Protein AF-A0A2E6Z7U2-F1 (afdb_monomer)

Foldseek 3Di:
DEDEPQLDEPPSLVVVLVVQVVVCLVDPDFKYKYKYQYPCVVVSNQCVCVVVVFQKDFPDKDKDFDDPVSVVVCVVPHDCVSPVVTTIIMMTMMGGHD

Mean predicted aligned error: 3.0 Å

Sequence (98 aa):
MEINLQAHRCPTAQILMNRALEAFMASEATELVISTIEPSLLRNTEARLAGLDLKAEVASVHSREISDKDLQIWQERFDEDDYGDVKNVVTIAVSKAV

Structure (mmCIF, N/CA/C/O backbone):
data_AF-A0A2E6Z7U2-F1
#
_entry.id   AF-A0A2E6Z7U2-F1
#
loop_
_atom_site.group_PDB
_atom_site.id
_atom_site.type_symbol
_atom_site.label_atom_id
_atom_site.label_alt_id
_atom_site.label_comp_id
_atom_site.label_asym_id
_atom_site.label_entity_id
_atom_site.label_seq_id
_atom_site.pdbx_PDB_ins_code
_atom_site.Cartn_x
_atom_site.Cartn_y
_atom_site.Cartn_z
_atom_site.occupancy
_atom_site.B_iso_or_equiv
_atom_site.auth_seq_id
_atom_site.auth_comp_id
_atom_site.auth_asym_id
_atom_site.auth_atom_id
_atom_site.pdbx_PDB_model_num
ATOM 1 N N . MET A 1 1 ? -4.231 8.566 7.687 1.00 95.25 1 MET A N 1
ATOM 2 C CA . MET A 1 1 ? -2.764 8.444 7.526 1.00 95.25 1 MET A CA 1
ATOM 3 C C . MET A 1 1 ? -2.502 7.858 6.154 1.00 95.25 1 MET A C 1
ATOM 5 O O . MET A 1 1 ? -3.302 7.045 5.719 1.00 95.25 1 MET A O 1
ATOM 9 N N . GLU A 1 2 ? -1.438 8.258 5.465 1.00 97.31 2 GLU A N 1
ATOM 10 C CA . GLU A 1 2 ? -1.137 7.742 4.126 1.00 97.31 2 GLU A CA 1
ATOM 11 C C . GLU A 1 2 ? 0.341 7.383 4.017 1.00 97.31 2 GLU A C 1
ATOM 13 O O . GLU A 1 2 ? 1.202 8.117 4.508 1.00 97.31 2 GLU A O 1
ATOM 18 N N . ILE A 1 3 ? 0.625 6.252 3.376 1.00 97.88 3 ILE A N 1
ATOM 19 C CA . ILE A 1 3 ? 1.976 5.836 3.018 1.00 97.88 3 ILE A CA 1
ATOM 20 C C . ILE A 1 3 ? 2.009 5.400 1.554 1.00 97.88 3 ILE A C 1
ATOM 22 O O . ILE A 1 3 ? 1.114 4.711 1.058 1.00 97.88 3 ILE A O 1
ATOM 26 N N . ASN A 1 4 ? 3.093 5.752 0.874 1.00 97.12 4 ASN A N 1
ATOM 27 C CA . ASN A 1 4 ? 3.412 5.239 -0.448 1.00 97.12 4 ASN A CA 1
ATOM 28 C C . ASN A 1 4 ? 4.683 4.397 -0.334 1.00 97.12 4 ASN A C 1
ATOM 30 O O . ASN A 1 4 ? 5.743 4.914 0.017 1.00 97.12 4 ASN A O 1
ATOM 34 N N . LEU A 1 5 ? 4.559 3.098 -0.602 1.00 97.56 5 LEU A N 1
ATOM 35 C CA . LEU A 1 5 ? 5.660 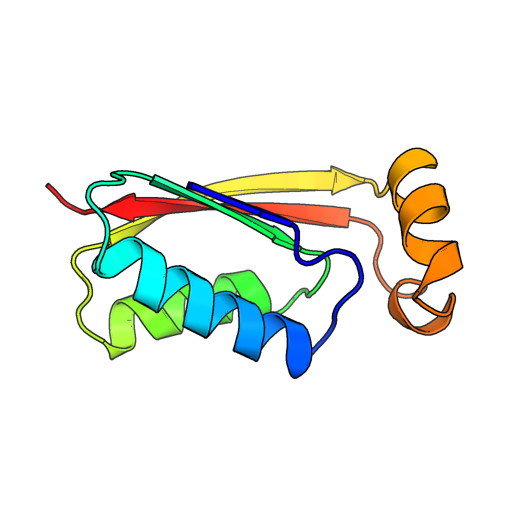2.139 -0.532 1.00 97.56 5 LEU A CA 1
ATOM 36 C C . LEU A 1 5 ? 6.527 2.139 -1.799 1.00 97.56 5 LEU A C 1
ATOM 38 O O . LEU A 1 5 ? 7.500 1.393 -1.863 1.00 97.56 5 LEU A O 1
ATOM 42 N N . GLN A 1 6 ? 6.203 2.988 -2.778 1.00 96.06 6 GLN A N 1
ATOM 43 C CA . GLN A 1 6 ? 6.929 3.139 -4.037 1.00 96.06 6 GLN A CA 1
ATOM 44 C C . GLN A 1 6 ? 7.105 1.781 -4.737 1.00 96.06 6 GLN A C 1
ATOM 46 O O . GLN A 1 6 ? 6.188 0.955 -4.703 1.00 96.06 6 GLN A O 1
ATOM 51 N N . ALA A 1 7 ? 8.271 1.551 -5.343 1.00 96.88 7 ALA A N 1
ATOM 52 C CA . ALA A 1 7 ? 8.612 0.294 -5.989 1.00 96.88 7 ALA A CA 1
ATOM 53 C C . ALA A 1 7 ? 9.193 -0.763 -5.028 1.00 96.88 7 ALA A C 1
ATOM 55 O O . ALA A 1 7 ? 9.762 -1.758 -5.469 1.00 96.88 7 ALA A O 1
ATOM 56 N N . HIS A 1 8 ? 9.069 -0.595 -3.705 1.00 97.19 8 HIS A N 1
ATOM 57 C CA . HIS A 1 8 ? 9.526 -1.640 -2.793 1.00 97.19 8 HIS A CA 1
ATOM 58 C C . HIS A 1 8 ? 8.734 -2.935 -3.004 1.00 97.19 8 HIS A C 1
ATOM 60 O O . HIS A 1 8 ? 7.501 -2.941 -3.010 1.00 97.19 8 HIS A O 1
ATOM 66 N N . ARG A 1 9 ? 9.470 -4.043 -3.094 1.00 94.75 9 ARG A N 1
ATOM 67 C CA . ARG A 1 9 ? 8.951 -5.413 -3.156 1.00 94.75 9 ARG A CA 1
ATOM 68 C C . ARG A 1 9 ? 9.156 -6.147 -1.841 1.00 94.75 9 ARG A C 1
ATOM 70 O O . ARG A 1 9 ? 9.716 -5.608 -0.879 1.00 94.75 9 ARG A O 1
ATOM 77 N N . CYS A 1 10 ? 8.670 -7.379 -1.770 1.00 93.88 10 CYS A N 1
ATOM 78 C CA . CYS A 1 10 ? 9.006 -8.286 -0.678 1.00 93.88 10 CYS A CA 1
ATOM 79 C C . CYS A 1 10 ? 10.542 -8.453 -0.550 1.00 93.88 10 CYS A C 1
ATOM 81 O O . CYS A 1 10 ? 11.210 -8.631 -1.567 1.00 93.88 10 CYS A O 1
ATOM 83 N N . PRO A 1 11 ? 11.124 -8.412 0.669 1.00 95.56 11 PRO A N 1
ATOM 84 C CA . PRO A 1 11 ? 10.457 -8.299 1.972 1.00 95.56 11 PRO A CA 1
ATOM 85 C C . PRO A 1 11 ? 10.218 -6.856 2.444 1.00 95.56 11 PRO A C 1
ATOM 87 O O . PRO A 1 11 ? 9.462 -6.641 3.393 1.00 95.56 11 PRO A O 1
ATOM 90 N N . THR A 1 12 ? 10.837 -5.862 1.807 1.00 97.00 12 THR A N 1
ATOM 91 C CA . THR A 1 12 ? 10.826 -4.463 2.259 1.00 97.00 12 THR A CA 1
ATOM 92 C C . THR A 1 12 ? 9.417 -3.882 2.348 1.00 97.00 12 THR A C 1
ATOM 94 O O . THR A 1 12 ? 9.066 -3.307 3.378 1.00 97.00 12 THR A O 1
ATOM 97 N N . ALA A 1 13 ? 8.572 -4.095 1.335 1.00 97.56 13 ALA A N 1
ATOM 98 C CA . ALA A 1 13 ? 7.184 -3.627 1.348 1.00 97.56 13 ALA A CA 1
ATOM 99 C C . ALA A 1 13 ? 6.402 -4.151 2.561 1.00 97.56 13 ALA A C 1
ATOM 101 O O . ALA A 1 13 ? 5.661 -3.406 3.201 1.00 97.56 13 ALA A O 1
ATOM 102 N N . GLN A 1 14 ? 6.614 -5.417 2.929 1.00 97.81 14 GLN A N 1
ATOM 103 C CA . GLN A 1 14 ? 5.946 -6.022 4.077 1.00 97.81 14 GLN A CA 1
ATOM 104 C C . GLN A 1 14 ? 6.450 -5.458 5.408 1.00 97.81 14 GLN A C 1
ATOM 106 O O . GLN A 1 14 ? 5.650 -5.215 6.310 1.00 97.81 14 GLN A O 1
ATOM 111 N N . ILE A 1 15 ? 7.754 -5.201 5.531 1.00 98.12 15 ILE A N 1
ATOM 112 C CA . ILE A 1 15 ? 8.325 -4.550 6.718 1.00 98.12 15 ILE A CA 1
ATOM 113 C C . ILE A 1 15 ? 7.717 -3.154 6.903 1.00 98.12 15 ILE A C 1
ATOM 115 O O . ILE A 1 15 ? 7.326 -2.793 8.014 1.00 98.12 15 ILE A O 1
ATOM 119 N N . LEU A 1 16 ? 7.617 -2.376 5.822 1.00 98.31 16 LEU A N 1
ATOM 120 C CA . LEU A 1 16 ? 7.041 -1.032 5.856 1.00 98.31 16 LEU A CA 1
ATOM 121 C C . LEU A 1 16 ? 5.542 -1.058 6.181 1.00 98.31 16 LEU A C 1
ATOM 123 O O . LEU A 1 16 ? 5.096 -0.279 7.021 1.00 98.31 16 LEU A O 1
ATOM 127 N N . MET A 1 17 ? 4.789 -1.988 5.588 1.00 97.75 17 MET A N 1
ATOM 128 C CA . MET A 1 17 ? 3.369 -2.193 5.889 1.00 97.75 17 MET A CA 1
ATOM 129 C C . MET A 1 17 ? 3.144 -2.521 7.370 1.00 97.75 17 MET A C 1
ATOM 131 O O . MET A 1 17 ? 2.323 -1.872 8.016 1.00 97.75 17 MET A O 1
ATOM 135 N N . ASN A 1 18 ? 3.922 -3.446 7.943 1.00 96.44 18 ASN A N 1
ATOM 136 C CA . ASN A 1 18 ? 3.800 -3.809 9.358 1.00 96.44 18 ASN A CA 1
ATOM 137 C C . ASN A 1 18 ? 4.037 -2.603 10.279 1.00 96.44 18 ASN A C 1
ATOM 139 O O . ASN A 1 18 ? 3.240 -2.353 11.181 1.00 96.44 18 ASN A O 1
ATOM 143 N N . ARG A 1 19 ? 5.095 -1.822 10.018 1.00 97.25 19 ARG A N 1
ATOM 144 C CA . ARG A 1 19 ? 5.399 -0.604 10.789 1.00 97.25 19 ARG A CA 1
ATOM 145 C C . ARG A 1 19 ? 4.286 0.432 10.685 1.00 97.25 19 ARG A C 1
ATOM 147 O O . ARG A 1 19 ? 3.961 1.088 11.670 1.00 97.25 19 ARG A O 1
ATOM 154 N N . ALA A 1 20 ? 3.704 0.590 9.499 1.00 97.38 20 ALA A N 1
ATOM 155 C CA . ALA A 1 20 ? 2.624 1.539 9.298 1.00 97.38 20 ALA A CA 1
ATOM 156 C C . ALA A 1 20 ? 1.327 1.113 9.989 1.00 97.38 20 ALA A C 1
ATOM 158 O O . ALA A 1 20 ? 0.659 1.968 10.560 1.00 97.38 20 ALA A O 1
ATOM 159 N N . LEU A 1 21 ? 0.996 -0.182 9.995 1.00 96.31 21 LEU A N 1
ATOM 160 C CA . LEU A 1 21 ? -0.129 -0.699 10.776 1.00 96.31 21 LEU A CA 1
ATOM 161 C C . LEU A 1 21 ? 0.085 -0.480 12.277 1.00 96.31 21 LEU A C 1
ATOM 163 O O . LEU A 1 21 ? -0.822 -0.019 12.959 1.00 96.31 21 LEU A O 1
ATOM 167 N N . GLU A 1 22 ? 1.284 -0.745 12.794 1.00 95.31 22 GLU A N 1
ATOM 168 C CA . GLU A 1 22 ? 1.609 -0.500 14.206 1.00 95.31 22 GLU A CA 1
ATOM 169 C C . GLU A 1 22 ? 1.456 0.985 14.570 1.00 95.31 22 GLU A C 1
ATOM 171 O O . GLU A 1 22 ? 0.771 1.323 15.537 1.00 95.31 22 GLU A O 1
ATOM 176 N N . ALA A 1 23 ? 2.012 1.882 13.749 1.00 96.19 23 ALA A N 1
ATOM 177 C CA . ALA A 1 23 ? 1.860 3.324 13.930 1.00 96.19 23 ALA A CA 1
ATOM 178 C C . ALA A 1 23 ? 0.394 3.776 13.812 1.00 96.19 23 ALA A C 1
ATOM 180 O O . ALA A 1 23 ? -0.062 4.612 14.589 1.00 96.19 23 ALA A O 1
ATOM 181 N N . PHE A 1 24 ? -0.362 3.206 12.873 1.00 96.50 24 PHE A N 1
ATOM 182 C CA . PHE A 1 24 ? -1.778 3.503 12.675 1.00 96.50 24 PHE A CA 1
ATOM 183 C C . PHE A 1 24 ? -2.604 3.141 13.908 1.00 96.50 24 PHE A C 1
ATOM 185 O O . PHE A 1 24 ? -3.378 3.968 14.404 1.00 96.50 24 PHE A O 1
ATOM 192 N N . MET A 1 25 ? -2.399 1.936 14.440 1.00 94.50 25 MET A N 1
ATOM 193 C CA . MET A 1 25 ? -3.109 1.456 15.621 1.00 94.50 25 MET A CA 1
ATOM 194 C C . MET A 1 25 ? -2.776 2.272 16.871 1.00 94.50 25 MET A C 1
ATOM 196 O O . MET A 1 25 ? -3.667 2.499 17.683 1.00 94.50 25 MET A O 1
ATOM 200 N N . ALA A 1 26 ? -1.543 2.770 16.991 1.00 94.94 26 ALA A N 1
ATOM 201 C CA . ALA A 1 26 ? -1.125 3.649 18.085 1.00 94.94 26 ALA A CA 1
ATOM 202 C C . ALA A 1 26 ? -1.547 5.124 17.918 1.00 94.94 26 ALA A C 1
ATOM 204 O O . ALA A 1 26 ? -1.360 5.920 18.836 1.00 94.94 26 ALA A O 1
ATOM 205 N N . SER A 1 27 ? -2.070 5.512 16.753 1.00 95.50 27 SER A N 1
ATOM 206 C CA . SER A 1 27 ? -2.480 6.891 16.456 1.00 95.50 27 SER A CA 1
ATOM 207 C C . SER A 1 27 ? -3.980 7.122 16.669 1.00 95.50 27 SER A C 1
ATOM 209 O O . SER A 1 27 ? -4.755 6.173 16.711 1.00 95.50 27 SER A O 1
ATOM 211 N N . GLU A 1 28 ? -4.413 8.384 16.675 1.00 95.00 28 GLU A N 1
ATOM 212 C CA . GLU A 1 28 ? -5.838 8.770 16.634 1.00 95.00 28 GLU A CA 1
ATOM 213 C C . GLU A 1 28 ? -6.444 8.701 15.219 1.00 95.00 28 GLU A C 1
ATOM 215 O O . GLU A 1 28 ? -7.624 8.986 15.023 1.00 95.00 28 GLU A O 1
ATOM 220 N N . ALA A 1 29 ? -5.655 8.342 14.197 1.00 95.94 29 ALA A N 1
ATOM 221 C CA . ALA A 1 29 ? -6.178 8.218 12.843 1.00 95.94 29 ALA A CA 1
ATOM 222 C C . ALA A 1 29 ? -7.219 7.091 12.777 1.00 95.94 29 ALA A C 1
ATOM 224 O O . ALA A 1 29 ? -7.030 6.014 13.350 1.00 95.94 29 ALA A O 1
ATOM 225 N N . THR A 1 30 ? -8.299 7.339 12.043 1.00 95.56 30 THR A N 1
ATOM 226 C CA . THR A 1 30 ? -9.377 6.372 11.798 1.00 95.56 30 THR A CA 1
ATOM 227 C C . THR A 1 30 ? -9.151 5.548 10.536 1.00 95.56 30 THR A C 1
ATOM 229 O O . THR A 1 30 ? -9.681 4.446 10.438 1.00 95.56 30 THR A O 1
ATOM 232 N N . GLU A 1 31 ? -8.328 6.054 9.615 1.00 97.25 31 GLU A N 1
ATOM 233 C CA . GLU A 1 31 ? -8.003 5.420 8.338 1.00 97.25 31 GLU A CA 1
ATOM 234 C C . GLU A 1 31 ? -6.489 5.449 8.054 1.00 97.25 31 GLU A C 1
ATOM 236 O O . GLU A 1 31 ? -5.802 6.447 8.324 1.00 97.25 31 GLU A O 1
ATOM 241 N N . LEU A 1 32 ? -5.978 4.360 7.481 1.00 98.12 32 LEU A N 1
ATOM 242 C CA . LEU A 1 32 ? -4.658 4.224 6.874 1.00 98.12 32 LEU A CA 1
ATOM 243 C C . LEU A 1 32 ? -4.810 3.854 5.397 1.00 98.12 32 LEU A C 1
ATOM 245 O O . LEU A 1 32 ? -5.404 2.834 5.070 1.00 98.12 32 LEU A O 1
ATOM 249 N N . VAL A 1 33 ? -4.189 4.631 4.517 1.00 98.56 33 VAL A N 1
ATOM 250 C CA . VAL A 1 33 ? -4.110 4.355 3.082 1.00 98.56 33 VAL A CA 1
ATOM 251 C C . VAL A 1 33 ? -2.692 3.912 2.724 1.00 98.56 33 VAL A C 1
ATOM 253 O O . VAL A 1 33 ? -1.723 4.614 3.015 1.00 98.56 33 VAL A O 1
ATOM 256 N N . ILE A 1 34 ? -2.563 2.742 2.099 1.00 98.62 34 ILE A N 1
ATOM 257 C CA . ILE A 1 34 ? -1.290 2.142 1.687 1.00 98.62 34 ILE A CA 1
ATOM 258 C C . ILE A 1 34 ? -1.271 2.012 0.170 1.00 98.62 34 ILE A C 1
ATOM 260 O O . ILE A 1 34 ? -2.062 1.255 -0.382 1.00 98.62 34 ILE A O 1
ATOM 264 N N . SER A 1 35 ? -0.344 2.695 -0.501 1.00 98.44 35 SER A N 1
ATOM 265 C CA . SER A 1 35 ? -0.087 2.500 -1.935 1.00 98.44 35 SER A CA 1
ATOM 266 C C . SER A 1 35 ? 1.148 1.627 -2.156 1.00 98.44 35 SER A C 1
ATOM 268 O O . SER A 1 35 ? 2.191 1.871 -1.551 1.00 98.44 35 SER A O 1
ATOM 270 N N . THR A 1 36 ? 1.049 0.608 -3.010 1.00 98.44 36 THR A N 1
ATOM 271 C CA . THR A 1 36 ? 2.114 -0.379 -3.248 1.00 98.44 36 THR A CA 1
ATOM 272 C C . THR A 1 36 ? 2.042 -0.991 -4.645 1.00 98.44 36 THR A C 1
ATOM 274 O O . THR A 1 36 ? 0.972 -1.038 -5.243 1.00 98.44 36 THR A O 1
ATOM 277 N N . ILE A 1 37 ? 3.161 -1.523 -5.137 1.00 97.69 37 ILE A N 1
ATOM 278 C CA . ILE A 1 37 ? 3.189 -2.424 -6.299 1.00 97.69 37 ILE A CA 1
ATOM 279 C C . ILE A 1 37 ? 3.320 -3.907 -5.915 1.00 97.69 37 ILE A C 1
ATOM 281 O O . ILE A 1 37 ? 3.244 -4.767 -6.785 1.00 97.69 37 ILE A O 1
ATOM 285 N N . GLU A 1 38 ? 3.541 -4.230 -4.634 1.00 97.38 38 GLU A N 1
ATOM 286 C CA . GLU A 1 38 ? 3.790 -5.600 -4.176 1.00 97.38 38 GLU A CA 1
ATOM 287 C C . GLU A 1 38 ? 2.489 -6.428 -4.213 1.00 97.38 38 GLU A C 1
ATOM 289 O O . GLU A 1 38 ? 1.596 -6.195 -3.389 1.00 97.38 38 GLU A O 1
ATOM 294 N N . PRO A 1 39 ? 2.362 -7.430 -5.109 1.00 94.44 39 PRO 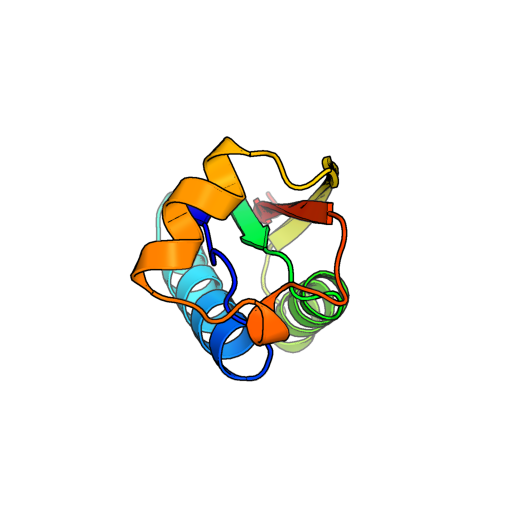A N 1
ATOM 295 C CA . PRO A 1 39 ? 1.091 -8.124 -5.336 1.00 94.44 39 PRO A CA 1
ATOM 296 C C . PRO A 1 39 ? 0.564 -8.859 -4.100 1.00 94.44 39 PRO A C 1
ATOM 298 O O . PRO A 1 39 ? -0.642 -9.038 -3.931 1.00 94.44 39 PRO A O 1
ATOM 301 N N . SER A 1 40 ? 1.468 -9.305 -3.223 1.00 96.31 40 SER A N 1
ATOM 302 C CA . SER A 1 40 ? 1.098 -10.041 -2.012 1.00 96.31 40 SER A CA 1
ATOM 303 C C . SER A 1 40 ? 0.574 -9.156 -0.879 1.00 96.31 40 SER A C 1
ATOM 305 O O . SER A 1 40 ? 0.020 -9.684 0.089 1.00 96.31 40 SER A O 1
ATOM 307 N N . LEU A 1 41 ? 0.719 -7.829 -0.969 1.00 97.50 41 LEU A N 1
ATOM 308 C CA . LEU A 1 41 ? 0.550 -6.961 0.192 1.00 97.50 41 LEU A CA 1
ATOM 309 C C . LEU A 1 41 ? -0.893 -6.890 0.701 1.00 97.50 41 LEU A C 1
ATOM 311 O O . LEU A 1 41 ? -1.081 -6.807 1.911 1.00 97.50 41 LEU A O 1
ATOM 315 N N . LEU A 1 42 ? -1.897 -6.980 -0.178 1.00 97.69 42 LEU A N 1
ATOM 316 C CA . LEU A 1 42 ? -3.306 -7.032 0.232 1.00 97.69 42 LEU A CA 1
ATOM 317 C C . LEU A 1 42 ? -3.562 -8.225 1.157 1.00 97.69 42 LEU A C 1
ATOM 319 O O . LEU A 1 42 ? -3.918 -8.041 2.319 1.00 97.69 42 LEU A O 1
ATOM 323 N N . ARG A 1 43 ? -3.258 -9.435 0.676 1.00 97.12 43 ARG A N 1
ATOM 324 C CA . ARG A 1 43 ? -3.399 -10.671 1.457 1.00 97.12 43 ARG A CA 1
ATOM 325 C C . ARG A 1 43 ? -2.612 -10.599 2.765 1.00 97.12 43 ARG A C 1
ATOM 327 O O . ARG A 1 43 ? -3.084 -11.044 3.807 1.00 97.12 43 ARG A O 1
ATOM 334 N N . ASN A 1 44 ? -1.398 -10.052 2.722 1.00 96.94 44 ASN A N 1
ATOM 335 C CA . ASN A 1 44 ? -0.559 -9.921 3.911 1.00 96.94 44 ASN A CA 1
ATOM 336 C C . ASN A 1 44 ? -1.144 -8.919 4.920 1.00 96.94 44 ASN A C 1
ATOM 338 O O . ASN A 1 44 ? -1.014 -9.133 6.123 1.00 96.94 44 ASN A O 1
ATOM 342 N N . THR A 1 45 ? -1.792 -7.852 4.444 1.00 96.88 45 THR A N 1
ATOM 343 C CA . THR A 1 45 ? -2.475 -6.855 5.280 1.00 96.88 45 THR A CA 1
ATOM 344 C C . THR A 1 45 ? -3.669 -7.495 5.980 1.00 96.88 45 THR A C 1
ATOM 346 O O . THR A 1 45 ? -3.747 -7.449 7.203 1.00 96.88 45 THR A O 1
ATOM 349 N N . GLU A 1 46 ? -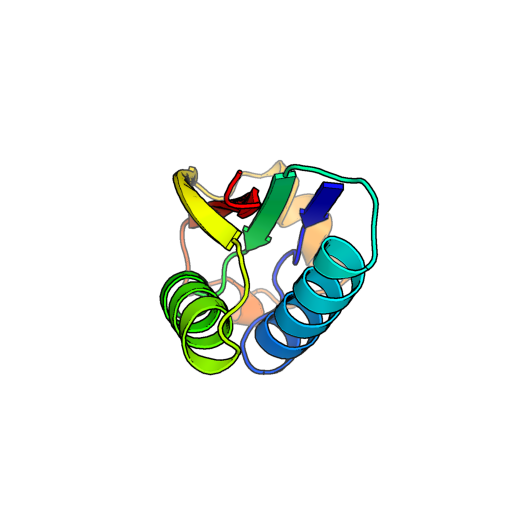4.536 -8.184 5.237 1.00 96.06 46 GLU A N 1
ATOM 350 C CA . GLU A 1 46 ? -5.683 -8.918 5.792 1.00 96.06 46 GLU A CA 1
ATOM 351 C C . GLU A 1 46 ? -5.243 -9.948 6.842 1.00 96.06 46 GLU A C 1
ATOM 353 O O . GLU A 1 46 ? -5.765 -9.977 7.957 1.00 96.06 46 GLU A O 1
ATOM 358 N N . ALA A 1 47 ? -4.220 -10.748 6.524 1.00 94.88 47 ALA A N 1
ATOM 359 C CA . ALA A 1 47 ? -3.676 -11.738 7.447 1.00 94.88 47 ALA A CA 1
ATOM 360 C C . ALA A 1 47 ? -3.100 -11.098 8.720 1.00 94.88 47 ALA A C 1
ATOM 362 O O . ALA A 1 47 ? -3.235 -11.658 9.807 1.00 94.88 47 ALA A O 1
ATOM 363 N N . ARG A 1 48 ? -2.464 -9.925 8.606 1.00 94.56 48 ARG A N 1
ATOM 364 C CA . ARG A 1 48 ? -1.909 -9.198 9.754 1.00 94.56 48 ARG A CA 1
ATOM 365 C C . ARG A 1 48 ? -3.007 -8.627 10.647 1.00 94.56 48 ARG A C 1
ATOM 367 O O . ARG A 1 48 ? -2.873 -8.731 11.863 1.00 94.56 48 ARG A O 1
ATOM 374 N N . LEU A 1 49 ? -4.066 -8.065 10.063 1.00 93.94 49 LEU A N 1
ATOM 375 C CA . LEU A 1 49 ? -5.226 -7.553 10.800 1.00 93.94 49 LEU A CA 1
ATOM 376 C C . LEU A 1 49 ? -5.925 -8.679 11.575 1.00 93.94 49 LEU A C 1
ATOM 378 O O . LEU A 1 49 ? -6.111 -8.562 12.784 1.00 93.94 49 LEU A O 1
ATOM 382 N N . ALA A 1 50 ? -6.206 -9.801 10.905 1.00 90.69 50 ALA A N 1
ATOM 383 C CA . ALA A 1 50 ? -6.853 -10.959 11.518 1.00 90.69 50 ALA A CA 1
ATOM 384 C C . ALA A 1 50 ? -5.969 -11.643 12.576 1.00 90.69 50 ALA A C 1
ATOM 386 O O . ALA A 1 50 ? -6.433 -11.978 13.662 1.00 90.69 50 ALA A O 1
ATOM 387 N N . GLY A 1 51 ? -4.681 -11.845 12.282 1.00 85.19 51 GLY A N 1
ATOM 388 C CA . GLY A 1 51 ? -3.760 -12.563 13.167 1.00 85.19 51 GLY A CA 1
ATOM 389 C C . GLY A 1 51 ? -3.401 -11.818 14.455 1.00 85.19 51 GLY A C 1
ATOM 390 O O . GLY A 1 51 ? -2.914 -12.439 15.396 1.00 85.19 51 GLY A O 1
ATOM 391 N N . LEU A 1 52 ? -3.623 -10.503 14.500 1.00 79.50 52 LEU A N 1
ATOM 392 C CA . LEU A 1 52 ? -3.388 -9.665 15.676 1.00 79.50 52 LEU A CA 1
ATOM 393 C C . LEU A 1 52 ? -4.678 -9.248 16.398 1.00 79.50 52 LEU A C 1
ATOM 395 O O . LEU A 1 52 ? -4.589 -8.479 17.354 1.00 79.50 52 LEU A O 1
ATOM 399 N N . ASP A 1 53 ? -5.844 -9.725 15.943 1.00 79.69 53 ASP A N 1
ATOM 400 C CA . ASP A 1 53 ? -7.163 -9.302 16.440 1.00 79.69 53 ASP A CA 1
ATOM 401 C C . ASP A 1 53 ? -7.281 -7.766 16.514 1.00 79.69 53 ASP A C 1
ATOM 403 O O . ASP A 1 53 ? -7.772 -7.174 17.480 1.00 79.69 53 ASP A O 1
ATOM 407 N N . LEU A 1 54 ? -6.733 -7.087 15.497 1.00 80.94 54 LEU A N 1
ATOM 408 C CA . LEU A 1 54 ? -6.805 -5.635 15.433 1.00 80.94 54 LEU A CA 1
ATOM 409 C C . LEU A 1 54 ? -8.247 -5.258 15.127 1.00 80.94 54 LEU A C 1
ATOM 411 O O . LEU A 1 54 ? -8.850 -5.780 14.193 1.00 80.94 54 LEU A O 1
ATOM 415 N N . LYS A 1 55 ? -8.781 -4.291 15.876 1.00 89.88 55 LYS A N 1
ATOM 416 C CA . LYS A 1 55 ? -10.067 -3.650 15.580 1.00 89.88 55 LYS A CA 1
ATOM 417 C C . LYS A 1 55 ? -9.939 -2.754 14.349 1.00 89.88 55 LYS A C 1
ATOM 419 O O . LYS A 1 55 ? -10.058 -1.536 14.450 1.00 89.88 55 LYS A O 1
ATOM 424 N N . ALA A 1 56 ? -9.608 -3.340 13.210 1.00 93.69 56 ALA A N 1
ATOM 425 C CA . ALA A 1 56 ? -9.467 -2.679 11.931 1.00 93.69 56 ALA A CA 1
ATOM 426 C C . ALA A 1 56 ? -9.666 -3.679 10.790 1.00 93.69 56 ALA A C 1
ATOM 428 O O . ALA A 1 56 ? -9.349 -4.860 10.916 1.00 93.69 56 ALA A O 1
ATOM 429 N N . GLU A 1 57 ? -10.158 -3.184 9.664 1.00 95.12 57 GLU A N 1
ATOM 430 C CA . GLU A 1 57 ? -10.468 -3.976 8.479 1.00 95.12 57 GLU A CA 1
ATOM 431 C C . GLU A 1 57 ? -10.019 -3.257 7.209 1.00 95.12 57 GLU A C 1
ATOM 433 O O . GLU A 1 57 ? -9.837 -2.038 7.197 1.00 95.12 57 GLU A O 1
ATOM 438 N N . VAL A 1 58 ? -9.843 -4.014 6.126 1.00 97.19 58 VAL A N 1
ATOM 439 C CA . VAL A 1 58 ? -9.656 -3.426 4.798 1.00 97.19 58 VAL A CA 1
ATOM 440 C C . VAL A 1 58 ? -11.005 -2.877 4.333 1.00 97.19 58 VAL A C 1
ATOM 442 O O . VAL A 1 58 ? -11.921 -3.640 4.043 1.00 97.19 58 VAL A O 1
ATOM 445 N N . ALA A 1 59 ? -11.119 -1.553 4.267 1.00 96.94 59 ALA A N 1
ATOM 446 C CA . ALA A 1 59 ? -12.345 -0.854 3.898 1.00 96.94 59 ALA A CA 1
ATOM 447 C C . ALA A 1 59 ? -12.522 -0.743 2.378 1.00 96.94 59 ALA A C 1
ATOM 449 O O . ALA A 1 59 ? -13.638 -0.833 1.867 1.00 96.94 59 ALA A O 1
ATOM 450 N N . S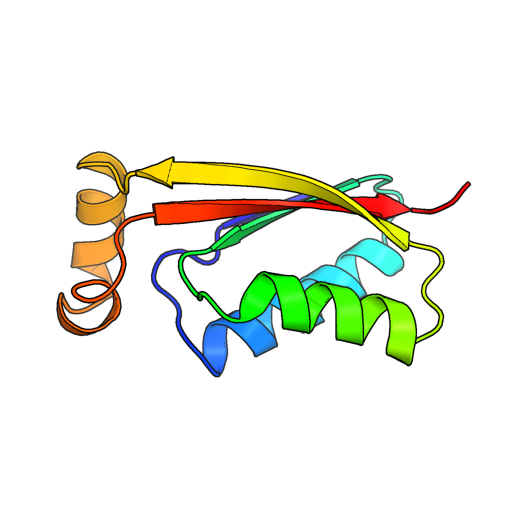ER A 1 60 ? -11.429 -0.549 1.636 1.00 97.81 60 SER A N 1
ATOM 451 C CA . SER A 1 60 ? -11.467 -0.511 0.174 1.00 97.81 60 SER A CA 1
ATOM 452 C C . SER A 1 60 ? -10.129 -0.886 -0.455 1.00 97.81 60 SER A C 1
ATOM 454 O O . SER A 1 60 ? -9.063 -0.781 0.158 1.00 97.81 60 SER A O 1
ATOM 456 N N . VAL A 1 61 ? -10.200 -1.331 -1.710 1.00 98.19 61 VAL A N 1
ATOM 457 C C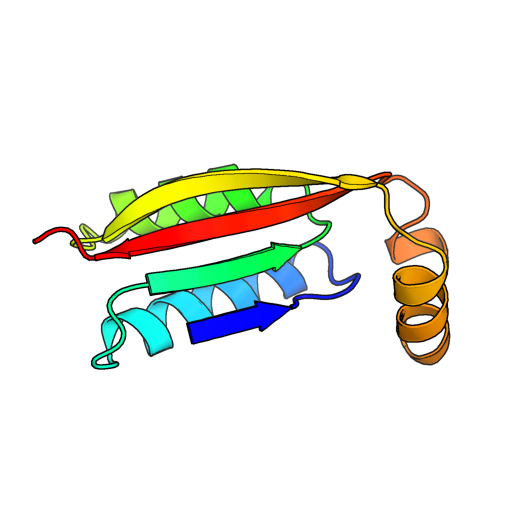A . VAL A 1 61 ? -9.035 -1.620 -2.544 1.00 98.19 61 VAL A CA 1
ATOM 458 C C . VAL A 1 61 ? -9.270 -1.024 -3.921 1.00 98.19 61 VAL A C 1
ATOM 460 O O . VAL A 1 61 ? -10.291 -1.280 -4.561 1.00 98.19 61 VAL A O 1
ATOM 463 N N . HIS A 1 62 ? -8.301 -0.250 -4.390 1.00 97.62 62 HIS A N 1
ATOM 464 C CA . HIS A 1 62 ? -8.294 0.321 -5.727 1.00 97.62 62 HIS A CA 1
ATOM 465 C C . HIS A 1 62 ? -6.989 -0.022 -6.427 1.00 97.62 62 HIS A C 1
ATOM 467 O O . HIS A 1 62 ? -5.946 -0.155 -5.795 1.00 97.62 62 HIS A O 1
ATOM 473 N N . SER A 1 63 ? -7.038 -0.145 -7.746 1.00 97.38 63 SER A N 1
ATOM 474 C CA . SER A 1 63 ? -5.848 -0.321 -8.568 1.00 97.38 63 SER A CA 1
ATOM 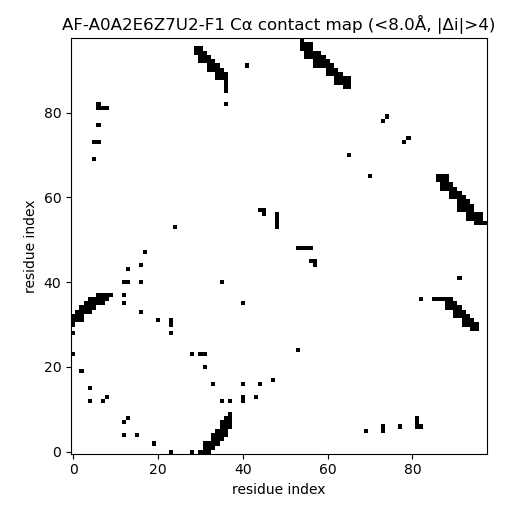475 C C . SER A 1 63 ? -5.856 0.690 -9.694 1.00 97.38 63 SER A C 1
ATOM 477 O O . SER A 1 63 ? -6.900 0.935 -10.301 1.00 97.38 63 SER A O 1
ATOM 479 N N . ARG A 1 64 ? -4.682 1.217 -10.010 1.00 97.50 64 ARG A N 1
ATOM 480 C CA . ARG A 1 64 ? -4.449 2.029 -11.202 1.00 97.50 64 ARG A CA 1
ATOM 481 C C . ARG A 1 64 ? -3.184 1.564 -11.897 1.00 97.50 64 ARG A C 1
ATOM 483 O O . ARG A 1 64 ? -2.289 1.039 -11.236 1.00 97.50 64 ARG A O 1
ATOM 490 N N . GLU A 1 65 ? -3.090 1.819 -13.192 1.00 97.88 65 GLU A N 1
ATOM 491 C CA . GLU A 1 65 ? -1.845 1.604 -13.924 1.00 97.88 65 GLU A CA 1
ATOM 492 C C . GLU A 1 65 ? -0.723 2.479 -13.344 1.00 97.88 65 GLU A C 1
ATOM 494 O O . GLU A 1 65 ? -0.958 3.574 -12.806 1.00 97.88 65 GLU A O 1
ATOM 499 N N . ILE A 1 66 ? 0.502 1.958 -13.414 1.00 97.06 66 ILE A N 1
ATOM 500 C CA . ILE A 1 66 ? 1.720 2.713 -13.122 1.00 97.06 66 ILE A CA 1
ATOM 501 C C . ILE A 1 66 ? 1.827 3.828 -14.162 1.00 97.06 66 ILE A C 1
ATOM 503 O O . ILE A 1 66 ? 1.758 3.584 -15.362 1.00 97.06 66 ILE A O 1
ATOM 507 N N . SER A 1 67 ? 1.959 5.063 -13.688 1.00 96.75 67 SER A N 1
ATOM 508 C CA . SER A 1 67 ? 2.058 6.242 -14.543 1.00 96.75 67 SER A CA 1
ATOM 509 C C . SER A 1 67 ? 3.514 6.616 -14.803 1.00 96.75 67 SER A C 1
ATOM 511 O O . SER A 1 67 ? 4.390 6.314 -13.992 1.00 96.75 67 SER A O 1
ATOM 513 N N . ASP A 1 68 ? 3.762 7.395 -15.857 1.00 95.44 68 ASP A N 1
ATOM 514 C CA . ASP A 1 68 ? 5.088 7.965 -16.137 1.00 95.44 68 ASP A CA 1
ATOM 515 C C . ASP A 1 68 ? 5.648 8.754 -14.944 1.00 95.44 68 ASP A C 1
ATOM 517 O O . ASP A 1 68 ? 6.851 8.764 -14.697 1.00 95.44 68 ASP A O 1
ATOM 521 N N . LYS A 1 69 ? 4.768 9.385 -14.156 1.00 95.00 69 LYS A N 1
ATOM 522 C CA . LYS A 1 69 ? 5.157 10.100 -12.937 1.00 95.00 69 LYS A CA 1
ATO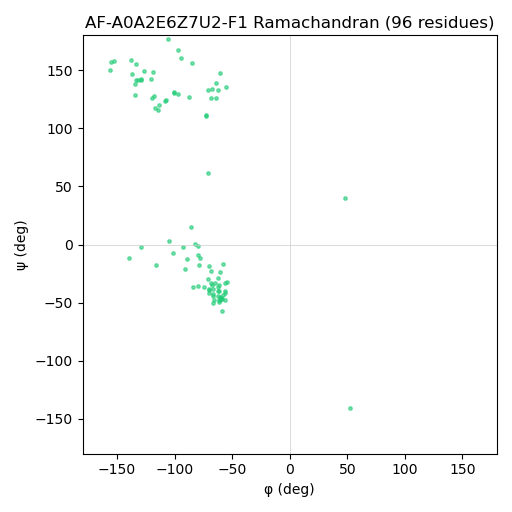M 523 C C . LYS A 1 69 ? 5.681 9.153 -11.857 1.00 95.00 69 LYS A C 1
ATOM 525 O O . LYS A 1 69 ? 6.607 9.522 -11.141 1.00 95.00 69 LYS A O 1
ATOM 530 N N . ASP A 1 70 ? 5.097 7.965 -11.715 1.00 95.56 70 ASP A N 1
ATOM 531 C CA . ASP A 1 70 ? 5.597 6.967 -10.766 1.00 95.56 70 ASP A CA 1
ATOM 532 C C . ASP A 1 70 ? 6.986 6.486 -11.194 1.00 95.5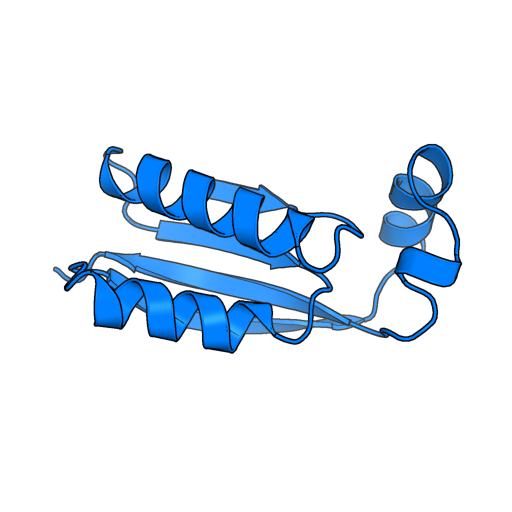6 70 ASP A C 1
ATOM 534 O O . ASP A 1 70 ? 7.914 6.522 -10.390 1.00 95.56 70 ASP A O 1
ATOM 538 N N . LEU A 1 71 ? 7.149 6.150 -12.480 1.00 94.44 71 LEU A N 1
ATOM 539 C CA . LEU A 1 71 ? 8.430 5.732 -13.057 1.00 94.44 71 LEU A CA 1
ATOM 540 C C . LEU A 1 71 ? 9.509 6.806 -12.881 1.00 94.44 71 LEU A C 1
ATOM 542 O O . LEU A 1 71 ? 10.622 6.504 -12.454 1.00 94.44 71 LEU A O 1
ATOM 546 N N . GLN A 1 72 ? 9.164 8.076 -13.116 1.00 93.69 72 GLN A N 1
ATOM 547 C CA . GLN A 1 72 ? 10.078 9.201 -12.926 1.00 93.69 72 GLN A CA 1
ATOM 548 C C . GLN A 1 72 ? 10.546 9.346 -11.470 1.00 93.69 72 GLN A C 1
ATOM 550 O O . GLN A 1 72 ? 11.685 9.738 -11.232 1.00 93.69 72 GLN A O 1
ATOM 555 N N . ILE A 1 73 ? 9.683 9.044 -10.495 1.00 93.69 73 ILE A N 1
ATOM 556 C CA . ILE A 1 73 ? 10.046 9.064 -9.072 1.00 93.69 73 ILE A CA 1
ATOM 557 C C . ILE A 1 73 ? 10.913 7.849 -8.721 1.00 93.69 73 ILE A C 1
ATOM 559 O O . ILE A 1 73 ? 11.812 7.952 -7.887 1.00 93.69 73 ILE A O 1
ATOM 563 N N . TRP A 1 74 ? 10.636 6.689 -9.318 1.00 94.69 74 TRP A N 1
ATOM 564 C CA . TRP A 1 74 ? 11.298 5.438 -8.955 1.00 94.69 74 TRP A CA 1
ATOM 565 C C . TRP A 1 74 ? 12.682 5.282 -9.571 1.00 94.69 74 TRP A C 1
ATOM 567 O O . TRP A 1 74 ? 13.575 4.812 -8.875 1.00 94.69 74 TRP A O 1
ATOM 577 N N . GLN A 1 75 ? 12.902 5.746 -10.801 1.00 91.81 75 GLN A N 1
ATOM 578 C CA . GLN A 1 75 ? 14.188 5.626 -11.508 1.00 91.81 75 GLN A CA 1
ATOM 579 C C . GLN A 1 75 ? 15.388 6.255 -10.768 1.00 91.81 75 GLN A C 1
ATOM 581 O O . GLN A 1 75 ? 16.534 5.971 -11.093 1.00 91.81 75 GLN A O 1
ATOM 586 N N . GLU A 1 76 ? 15.155 7.128 -9.780 1.00 89.69 76 GLU A N 1
ATOM 587 C CA . GLU A 1 76 ? 16.223 7.698 -8.946 1.00 89.69 76 GLU A CA 1
ATOM 588 C C . GLU A 1 76 ? 16.718 6.735 -7.851 1.00 89.69 76 GLU A C 1
ATOM 590 O O . GLU A 1 76 ? 17.761 6.981 -7.243 1.00 89.69 76 GLU A O 1
ATOM 595 N N . ARG A 1 77 ? 15.938 5.696 -7.522 1.00 92.38 77 ARG A N 1
ATOM 596 C CA . ARG A 1 77 ? 16.119 4.870 -6.311 1.00 92.38 77 ARG A CA 1
ATOM 597 C C . ARG A 1 77 ? 15.903 3.370 -6.512 1.00 92.38 77 ARG A C 1
ATOM 599 O O . ARG A 1 77 ? 16.205 2.617 -5.590 1.00 92.38 77 ARG A O 1
ATOM 606 N N . PHE A 1 78 ? 15.358 2.967 -7.653 1.00 94.62 78 PHE A N 1
ATOM 607 C CA . PHE A 1 78 ? 14.979 1.597 -7.981 1.00 94.62 78 PHE A CA 1
ATOM 608 C C . PHE A 1 78 ? 15.407 1.269 -9.404 1.00 94.62 78 PHE A C 1
ATOM 610 O O . PHE A 1 78 ? 15.350 2.132 -10.287 1.00 94.62 78 PHE A O 1
ATOM 617 N N . ASP A 1 79 ? 15.773 0.013 -9.613 1.00 91.69 79 ASP A N 1
ATOM 618 C CA . ASP A 1 79 ? 16.110 -0.509 -10.929 1.00 91.69 79 ASP A CA 1
ATOM 619 C C . ASP A 1 79 ? 14.827 -0.947 -11.650 1.00 91.69 79 ASP A C 1
ATOM 621 O O . ASP A 1 79 ? 13.816 -1.257 -11.019 1.00 91.69 79 ASP A O 1
ATOM 625 N N . GLU A 1 80 ? 14.840 -0.983 -12.985 1.00 88.25 80 GLU A N 1
ATOM 626 C CA . GLU A 1 80 ? 13.674 -1.422 -13.772 1.00 88.25 80 GLU A CA 1
ATOM 627 C C . GLU A 1 80 ? 13.217 -2.834 -13.379 1.00 88.25 80 GLU A C 1
ATOM 629 O O . GLU A 1 80 ? 12.020 -3.107 -13.329 1.00 88.25 80 GLU A O 1
ATOM 634 N N . ASP A 1 81 ? 14.153 -3.699 -12.987 1.00 88.25 81 ASP A N 1
ATOM 635 C CA . ASP A 1 81 ? 13.871 -5.052 -12.503 1.00 88.25 81 ASP A CA 1
ATOM 636 C C . ASP A 1 81 ? 12.994 -5.078 -11.230 1.00 88.25 81 ASP A C 1
ATOM 638 O O . ASP A 1 81 ? 12.300 -6.068 -10.993 1.00 88.25 81 ASP A O 1
ATOM 642 N N . ASP A 1 82 ? 12.958 -4.004 -10.427 1.00 89.56 82 ASP A N 1
ATOM 643 C CA . ASP A 1 82 ? 12.120 -3.927 -9.218 1.00 89.56 82 ASP A CA 1
ATOM 644 C C . ASP A 1 82 ? 10.615 -3.819 -9.545 1.00 89.56 82 ASP A C 1
ATOM 646 O O . ASP A 1 82 ? 9.758 -4.265 -8.765 1.00 89.56 82 ASP A O 1
ATOM 650 N N . TYR A 1 83 ? 10.280 -3.220 -10.694 1.00 90.38 83 TYR A N 1
ATOM 651 C CA . TYR A 1 83 ? 8.904 -2.909 -11.103 1.00 90.38 83 TYR A CA 1
ATOM 652 C C . TYR A 1 83 ? 8.523 -3.391 -12.513 1.00 90.38 83 TYR A C 1
ATOM 654 O O . TYR A 1 83 ? 7.371 -3.236 -12.913 1.00 90.38 83 TYR A O 1
ATOM 662 N N . GLY A 1 84 ? 9.438 -3.999 -13.266 1.00 88.94 84 GLY A N 1
ATOM 663 C CA . GLY A 1 84 ? 9.223 -4.382 -14.665 1.00 88.94 84 GLY A CA 1
ATOM 664 C C . GLY A 1 84 ? 8.203 -5.509 -14.874 1.00 88.94 84 GLY A C 1
ATOM 665 O O . GLY A 1 84 ? 7.607 -5.619 -15.946 1.00 88.94 84 GLY A O 1
ATOM 666 N N . ASP A 1 85 ? 7.953 -6.336 -13.856 1.00 92.44 85 ASP A N 1
ATOM 667 C CA . ASP A 1 85 ? 6.977 -7.438 -13.885 1.00 92.44 85 ASP A CA 1
ATOM 668 C C . ASP A 1 85 ? 5.579 -7.042 -13.369 1.00 92.44 85 ASP A C 1
ATOM 670 O O . ASP A 1 85 ? 4.649 -7.855 -13.404 1.00 92.44 85 ASP A O 1
ATOM 674 N N . VAL A 1 86 ? 5.395 -5.800 -12.915 1.00 93.56 86 VAL A N 1
ATOM 675 C CA . VAL A 1 86 ? 4.131 -5.293 -12.370 1.00 93.56 86 VAL A CA 1
ATOM 676 C C . VAL A 1 86 ? 3.604 -4.124 -13.191 1.00 93.56 86 VAL A C 1
ATOM 678 O O . VAL A 1 86 ? 4.344 -3.350 -13.782 1.00 93.56 86 VAL A O 1
ATOM 681 N N . LYS A 1 87 ? 2.276 -4.005 -13.249 1.00 95.12 87 LYS A N 1
ATOM 682 C CA . LYS A 1 87 ? 1.601 -3.009 -14.102 1.00 95.12 87 LYS A CA 1
ATOM 683 C C . LYS A 1 87 ? 0.805 -1.975 -13.331 1.00 95.12 87 LYS A C 1
ATOM 685 O O . LYS A 1 87 ? 0.459 -0.935 -13.880 1.00 95.12 87 LYS A O 1
ATOM 690 N N . ASN A 1 88 ? 0.494 -2.272 -12.073 1.00 97.38 88 ASN A N 1
ATOM 691 C CA . ASN A 1 88 ? -0.463 -1.506 -11.297 1.00 97.38 88 ASN A CA 1
ATOM 692 C C . ASN A 1 88 ? 0.112 -1.109 -9.945 1.00 97.38 88 ASN A C 1
ATOM 694 O O . ASN A 1 88 ? 0.767 -1.907 -9.277 1.00 97.38 88 ASN A O 1
ATOM 698 N N . VAL A 1 89 ? -0.239 0.098 -9.519 1.00 98.06 89 VAL A N 1
ATOM 699 C CA . VAL A 1 89 ? -0.213 0.487 -8.114 1.00 98.06 89 VAL A CA 1
ATOM 700 C C . VAL A 1 89 ? -1.557 0.101 -7.511 1.00 98.06 89 VAL A C 1
ATOM 702 O O . VAL A 1 89 ? -2.614 0.475 -8.026 1.00 98.06 89 VAL A O 1
ATOM 705 N N . VAL A 1 90 ? -1.513 -0.643 -6.415 1.00 98.19 90 VAL A N 1
ATOM 706 C CA . VAL A 1 90 ? -2.669 -0.984 -5.592 1.00 98.19 90 VAL A CA 1
ATOM 707 C C . VAL A 1 90 ? -2.688 -0.066 -4.379 1.00 98.19 90 VAL A C 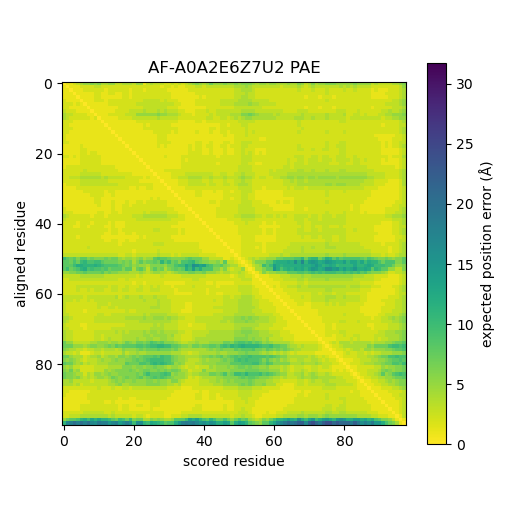1
ATOM 709 O O . VAL A 1 90 ? -1.688 0.078 -3.677 1.00 98.19 90 VAL A O 1
ATOM 712 N N . THR A 1 91 ? -3.840 0.540 -4.129 1.00 98.44 91 THR A N 1
ATOM 713 C CA . THR A 1 91 ? -4.128 1.337 -2.943 1.00 98.44 91 THR A CA 1
ATOM 714 C C . THR A 1 91 ? -5.093 0.563 -2.054 1.00 98.44 91 THR A C 1
ATOM 716 O O . THR A 1 91 ? -6.174 0.179 -2.493 1.00 98.44 91 THR A O 1
ATOM 719 N N . ILE A 1 92 ? -4.692 0.331 -0.808 1.00 98.56 92 ILE A N 1
ATOM 720 C CA . ILE A 1 92 ? -5.447 -0.402 0.210 1.00 98.56 92 ILE A CA 1
ATOM 721 C C . ILE A 1 92 ? -5.816 0.594 1.307 1.00 98.56 92 ILE A C 1
ATOM 723 O O . ILE A 1 92 ? -4.922 1.180 1.919 1.00 98.56 92 ILE A O 1
ATOM 727 N N . ALA A 1 93 ? -7.107 0.787 1.558 1.00 98.31 93 ALA A N 1
ATOM 728 C CA . ALA A 1 93 ? -7.590 1.564 2.692 1.00 98.31 93 ALA A CA 1
ATOM 729 C C . ALA A 1 93 ? -7.939 0.623 3.847 1.00 98.31 93 ALA A C 1
ATOM 731 O O . ALA A 1 93 ? -8.670 -0.351 3.669 1.00 98.31 93 ALA A O 1
ATOM 732 N N . VAL A 1 94 ? -7.413 0.921 5.029 1.00 97.94 94 VAL A N 1
ATOM 733 C CA . VAL A 1 94 ? -7.659 0.199 6.275 1.00 97.94 94 VAL A CA 1
ATOM 734 C C . VAL A 1 94 ? -8.324 1.151 7.254 1.00 97.94 94 VAL A C 1
ATOM 736 O O . VAL A 1 94 ? -7.783 2.221 7.529 1.00 97.94 94 VAL A O 1
ATOM 739 N N . SER A 1 95 ? -9.451 0.744 7.824 1.00 97.12 95 SER A N 1
ATOM 740 C CA . SER A 1 95 ? -10.227 1.557 8.760 1.00 97.12 95 SER A CA 1
ATOM 741 C C . SER A 1 95 ? -10.353 0.850 10.096 1.00 97.12 95 SER A C 1
ATOM 743 O O . SER A 1 95 ? -10.497 -0.369 10.138 1.00 97.12 95 SER A O 1
ATOM 745 N N . LYS A 1 96 ? -10.303 1.601 11.200 1.00 94.75 96 LYS A N 1
ATOM 746 C CA . LYS A 1 96 ? -10.590 1.035 12.524 1.00 94.75 96 LYS A CA 1
ATOM 747 C C . LYS A 1 96 ? -12.064 0.649 12.615 1.00 94.75 96 LYS A C 1
ATOM 749 O O . LYS A 1 96 ? -12.933 1.435 12.246 1.00 94.75 96 LYS A O 1
ATOM 754 N N . ALA A 1 97 ? -12.323 -0.546 13.130 1.00 82.12 97 ALA A N 1
ATOM 755 C CA . ALA A 1 97 ? -13.661 -0.991 13.472 1.00 82.12 97 ALA A CA 1
ATOM 756 C C . ALA A 1 97 ? -14.154 -0.167 14.671 1.00 82.12 97 ALA A C 1
ATOM 758 O O . ALA A 1 97 ? -13.451 -0.061 15.683 1.00 82.12 97 ALA A O 1
ATOM 759 N N . VAL A 1 98 ? -15.327 0.450 14.514 1.00 62.91 98 VAL A N 1
ATOM 760 C CA . VAL A 1 98 ? -16.012 1.246 15.546 1.00 62.91 98 VAL A CA 1
ATOM 761 C C . VAL A 1 98 ? -16.668 0.329 16.571 1.00 62.91 98 VAL A C 1
ATOM 763 O O . VAL A 1 98 ? -17.315 -0.653 16.146 1.00 62.91 98 VAL A O 1
#

Solvent-accessible surface area (backbone atoms only — not comparable to full-atom values): 5578 Å² total; per-residue (Å²): 83,79,48,74,48,56,63,38,38,85,66,57,36,57,56,51,50,52,54,49,50,54,53,43,73,76,42,90,57,58,44,39,36,41,34,32,47,41,86,62,50,63,63,52,48,54,50,51,30,63,75,64,71,46,64,40,45,81,74,46,78,49,74,43,70,67,45,73,69,55,52,65,64,36,64,80,81,48,59,65,83,62,46,69,92,56,64,44,38,38,36,41,32,35,30,55,60,130

Radius of gyration: 13.55 Å; Cα contacts (8 Å, |Δi|>4): 141; chains: 1; bounding box: 32×23×34 Å

Secondary structure (DSSP, 8-state):
-EEE-TT--TTHHHHHHHHHHHHHHHSS-SEEEEEE--TTHHHHHHHHHHHTT-SEEEEEEEEEEPPHHHHHHHTTT--HHHHTT--EEEEEEEEE--

pLDDT: mean 94.65, std 5.14, range [62.91, 98.62]

Nearest PDB structures (foldseek):
  2b25-assembly2_B  TM=6.098E-01  e=3.433E-01  Homo sapiens
  2b25-assembly1_A  TM=6.210E-01  e=3.943E-01  Homo sapiens
  7o08-assembly1_B  TM=5.235E-01  e=1.373E+00  Homo sapiens
  7o2f-assembly1_B  TM=5.255E-01  e=2.390E+00  Homo sapiens
  7ni7-assembly1_B  TM=5.236E-01  e=2.942E+00  Homo sapiens